Protein AF-A0A850NXQ1-F1 (afdb_monomer_lite)

Foldseek 3Di:
DDDDPDQAFEEEEEQCVDPVNVVCQVCPDPSHDHQYYDHDPDDLLVRLVRGPYYDYPDDPVCCVVNVVSNVVD

Radius of gyration: 13.11 Å; chains: 1; bounding box: 30×14×41 Å

Sequence (73 aa):
MAADTAAPLRIGIAGRDGRMGRAIAAILPEGTVLAGGIGREGDFAGLVEICDVVIDFTHATAIGPHAGAIALS

Structure (mmCIF, N/CA/C/O backbone):
data_AF-A0A850NXQ1-F1
#
_entry.id   AF-A0A850NXQ1-F1
#
loop_
_atom_site.group_PDB
_atom_site.id
_atom_site.type_symbol
_atom_site.label_atom_id
_atom_site.label_alt_id
_atom_site.label_comp_id
_atom_site.label_asym_id
_atom_site.label_entity_id
_atom_site.label_seq_id
_atom_site.pdbx_PDB_ins_code
_atom_site.Cartn_x
_atom_site.Cartn_y
_atom_site.Cartn_z
_atom_site.occupancy
_atom_site.B_iso_or_equiv
_atom_site.auth_seq_id
_atom_site.auth_comp_id
_atom_site.auth_asym_id
_atom_site.auth_atom_id
_atom_site.pdbx_PDB_model_num
ATOM 1 N N . MET A 1 1 ? -15.972 3.787 29.510 1.00 43.53 1 MET A N 1
ATOM 2 C CA . MET A 1 1 ? -15.631 4.379 28.203 1.00 43.53 1 MET A CA 1
ATOM 3 C C . MET A 1 1 ? -15.934 3.306 27.176 1.00 43.53 1 MET A C 1
ATOM 5 O O . MET A 1 1 ? -15.245 2.297 27.180 1.00 43.53 1 MET A O 1
ATOM 9 N N . ALA A 1 2 ? -17.062 3.411 26.472 1.00 46.59 2 ALA A N 1
ATOM 10 C CA . ALA A 1 2 ? -17.431 2.411 25.473 1.00 46.59 2 ALA A CA 1
ATOM 11 C C . ALA A 1 2 ? -16.418 2.509 24.329 1.00 46.59 2 ALA A C 1
ATOM 13 O O . ALA A 1 2 ? -16.210 3.604 23.812 1.00 46.59 2 ALA A O 1
ATOM 14 N N . ALA A 1 3 ? -15.744 1.403 24.013 1.00 56.69 3 ALA A N 1
ATOM 15 C CA . ALA A 1 3 ? -14.930 1.322 22.812 1.00 56.69 3 ALA A CA 1
ATOM 16 C C . ALA A 1 3 ? -15.838 1.628 21.618 1.00 56.69 3 ALA A C 1
ATOM 18 O O . ALA A 1 3 ? -16.946 1.094 21.539 1.00 56.69 3 ALA A O 1
ATOM 19 N N . ASP A 1 4 ? -15.390 2.528 20.750 1.00 59.38 4 ASP A N 1
ATOM 20 C CA . ASP A 1 4 ? -16.058 2.820 19.493 1.00 59.38 4 ASP A CA 1
ATOM 21 C C . ASP A 1 4 ? -16.223 1.504 18.715 1.00 59.38 4 ASP A C 1
ATOM 23 O O . ASP A 1 4 ? -15.249 0.849 18.356 1.00 59.38 4 ASP A O 1
ATOM 27 N N . THR A 1 5 ? -17.469 1.064 18.545 1.00 62.44 5 THR A N 1
ATOM 28 C CA . THR A 1 5 ? -17.873 -0.200 17.904 1.00 62.44 5 THR A CA 1
ATOM 29 C C . THR A 1 5 ? -17.707 -0.192 16.379 1.00 62.44 5 THR A C 1
ATOM 31 O O . THR A 1 5 ? -18.288 -1.032 15.690 1.00 62.44 5 THR A O 1
ATOM 34 N N . ALA A 1 6 ? -16.949 0.754 15.825 1.00 75.31 6 ALA A N 1
ATOM 35 C CA . ALA A 1 6 ? -16.619 0.773 14.411 1.00 75.31 6 ALA A CA 1
ATOM 36 C C . ALA A 1 6 ? -15.733 -0.433 14.052 1.00 75.31 6 ALA A C 1
ATOM 38 O O . ALA A 1 6 ? -14.787 -0.774 14.765 1.00 75.31 6 ALA A O 1
ATOM 39 N N . ALA A 1 7 ? -16.050 -1.099 12.938 1.00 85.94 7 ALA A N 1
ATOM 40 C CA . ALA A 1 7 ? -15.184 -2.139 12.392 1.00 85.94 7 ALA A CA 1
ATOM 41 C C . ALA A 1 7 ? -13.783 -1.556 12.114 1.00 85.94 7 ALA A C 1
ATOM 43 O O . ALA A 1 7 ? -13.689 -0.402 11.686 1.00 85.94 7 ALA A O 1
ATOM 44 N N . PRO A 1 8 ? -12.699 -2.317 12.353 1.00 93.31 8 PRO A N 1
ATOM 45 C CA . PRO A 1 8 ? -11.352 -1.790 12.198 1.00 93.31 8 PRO A CA 1
ATOM 46 C C . PRO A 1 8 ? -11.061 -1.439 10.736 1.00 93.31 8 PRO A C 1
ATOM 48 O O . PRO A 1 8 ? -11.440 -2.178 9.825 1.00 93.31 8 PRO A O 1
ATOM 51 N N . LEU A 1 9 ? -10.333 -0.344 10.518 1.00 96.81 9 LEU A N 1
ATOM 52 C CA . LEU A 1 9 ? -9.928 0.104 9.186 1.00 96.81 9 LEU A CA 1
ATOM 53 C C . LEU A 1 9 ? -8.954 -0.904 8.555 1.00 96.81 9 LEU A C 1
ATOM 55 O O . LEU A 1 9 ? -7.927 -1.249 9.150 1.00 96.81 9 LEU A O 1
ATOM 59 N N . ARG A 1 10 ? -9.252 -1.366 7.341 1.00 97.88 10 ARG A N 1
ATOM 60 C CA . ARG A 1 10 ? -8.472 -2.371 6.607 1.00 97.88 10 ARG A CA 1
ATOM 61 C C . ARG A 1 10 ? -7.340 -1.709 5.831 1.00 97.88 10 ARG A C 1
ATOM 63 O O . ARG A 1 10 ? -7.570 -1.045 4.824 1.00 97.88 10 ARG A O 1
ATOM 70 N N . ILE A 1 11 ? -6.110 -1.929 6.280 1.00 98.31 11 ILE A N 1
ATOM 71 C CA . ILE A 1 11 ? -4.900 -1.382 5.666 1.00 98.31 11 ILE A CA 1
ATOM 72 C C . ILE A 1 11 ? -4.256 -2.414 4.739 1.00 98.31 11 ILE A C 1
ATOM 74 O O . ILE A 1 11 ? -3.951 -3.537 5.154 1.00 98.31 11 ILE A O 1
ATOM 78 N N . GLY A 1 12 ? -3.999 -2.006 3.500 1.00 98.12 12 GLY A N 1
ATOM 79 C CA . GLY A 1 12 ? -3.143 -2.700 2.542 1.00 98.12 12 GLY A CA 1
ATOM 80 C C . GLY A 1 12 ? -1.754 -2.068 2.479 1.00 98.12 12 GLY A C 1
ATOM 81 O O . GLY A 1 12 ? -1.608 -0.863 2.676 1.00 98.12 12 GLY A O 1
ATOM 82 N N . ILE A 1 13 ? -0.716 -2.859 2.193 1.00 98.56 13 ILE A N 1
ATOM 83 C CA . ILE A 1 13 ? 0.654 -2.342 2.008 1.00 98.56 13 ILE A CA 1
ATOM 84 C C . ILE A 1 13 ? 1.225 -2.796 0.663 1.00 98.56 13 ILE A C 1
ATOM 86 O O . ILE A 1 13 ? 1.516 -3.980 0.481 1.00 98.56 13 ILE A O 1
ATOM 90 N N . ALA A 1 14 ? 1.476 -1.855 -0.246 1.00 98.25 14 ALA A N 1
ATOM 91 C CA . ALA A 1 14 ? 2.281 -2.100 -1.440 1.00 98.25 14 ALA A CA 1
ATOM 92 C C . ALA A 1 14 ? 3.769 -1.885 -1.124 1.00 98.25 14 ALA A C 1
ATOM 94 O O . ALA A 1 14 ? 4.157 -0.908 -0.481 1.00 98.25 14 ALA A O 1
ATOM 95 N N . GLY A 1 15 ? 4.615 -2.835 -1.531 1.00 97.94 15 GLY A N 1
ATOM 96 C CA . GLY A 1 15 ? 6.012 -2.894 -1.086 1.00 97.94 15 GLY A CA 1
ATOM 97 C C . GLY A 1 15 ? 6.180 -3.579 0.274 1.00 97.94 15 GLY A C 1
ATOM 98 O O . GLY A 1 15 ? 7.145 -3.308 0.994 1.00 97.94 15 GLY A O 1
ATOM 99 N N . ARG A 1 16 ? 5.258 -4.487 0.625 1.00 97.62 16 ARG A N 1
ATOM 100 C CA . ARG A 1 16 ? 5.190 -5.196 1.913 1.00 97.62 16 ARG A CA 1
ATOM 101 C C . ARG A 1 16 ? 6.502 -5.871 2.306 1.00 97.62 16 ARG A C 1
ATOM 103 O O . ARG A 1 16 ? 6.901 -5.802 3.466 1.00 97.62 16 ARG A O 1
ATOM 1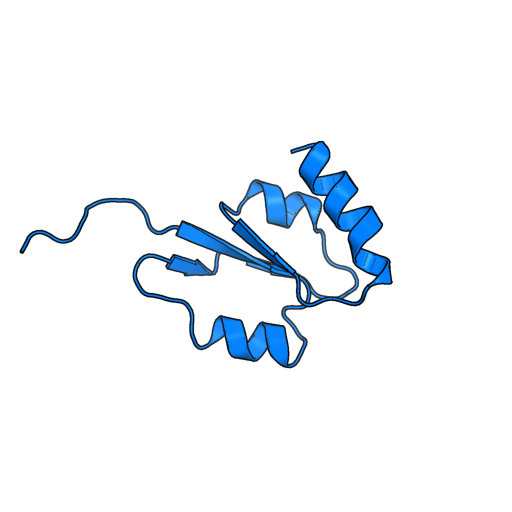10 N N . ASP A 1 17 ? 7.177 -6.498 1.349 1.00 96.31 17 ASP A N 1
ATOM 111 C CA . ASP A 1 17 ? 8.409 -7.250 1.607 1.00 96.31 17 ASP A CA 1
ATOM 112 C C . ASP A 1 17 ? 9.641 -6.358 1.783 1.00 96.31 17 ASP A C 1
ATOM 114 O O . ASP A 1 17 ? 10.695 -6.828 2.217 1.00 96.31 17 ASP A O 1
ATOM 118 N N . GLY A 1 18 ? 9.519 -5.069 1.463 1.00 97.00 18 GLY A N 1
ATOM 119 C CA . GLY A 1 18 ? 10.565 -4.079 1.657 1.00 97.00 18 GLY A CA 1
ATOM 120 C C . GLY A 1 18 ? 10.748 -3.691 3.124 1.00 97.00 18 GLY A C 1
ATOM 121 O O . GLY A 1 18 ? 9.910 -3.946 3.987 1.00 97.00 18 GLY A O 1
ATOM 122 N N . ARG A 1 19 ? 11.860 -3.004 3.409 1.00 97.81 19 ARG A N 1
ATOM 123 C CA . ARG A 1 19 ? 12.187 -2.517 4.763 1.00 97.81 19 ARG A CA 1
ATOM 124 C C . ARG A 1 19 ? 11.063 -1.663 5.358 1.00 97.81 19 ARG A C 1
ATOM 126 O O . ARG A 1 19 ? 10.651 -1.912 6.485 1.00 97.81 19 ARG A O 1
ATOM 133 N N . MET A 1 20 ? 10.552 -0.702 4.585 1.00 97.69 20 MET A N 1
ATOM 134 C CA . MET A 1 20 ? 9.490 0.197 5.045 1.00 97.69 20 MET A CA 1
ATOM 135 C C . MET A 1 20 ? 8.157 -0.533 5.215 1.00 97.69 20 MET A C 1
ATOM 137 O O . MET A 1 20 ? 7.524 -0.380 6.253 1.00 97.69 20 MET A O 1
ATOM 141 N N . GLY A 1 21 ? 7.776 -1.395 4.265 1.00 97.56 21 GLY A N 1
ATOM 142 C CA . GLY A 1 21 ? 6.548 -2.187 4.366 1.00 97.56 21 GLY A CA 1
ATOM 143 C C . GLY A 1 21 ? 6.506 -3.075 5.615 1.00 97.56 21 GLY A C 1
ATOM 144 O O . GLY A 1 21 ? 5.490 -3.114 6.306 1.00 97.56 21 GLY A O 1
ATOM 145 N N . ARG A 1 22 ? 7.628 -3.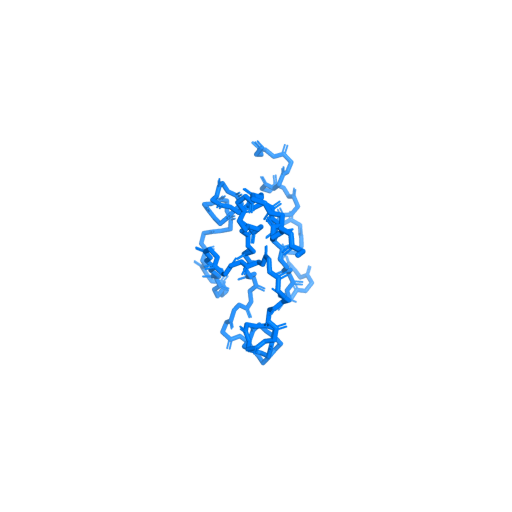720 5.967 1.00 98.00 22 ARG A N 1
ATOM 146 C CA . ARG A 1 22 ? 7.765 -4.508 7.208 1.00 98.00 22 ARG A CA 1
ATOM 147 C C . ARG A 1 22 ? 7.734 -3.649 8.469 1.00 98.00 22 ARG A C 1
ATOM 149 O O . ARG A 1 22 ? 7.151 -4.071 9.461 1.00 98.00 22 ARG A O 1
ATOM 156 N N . ALA A 1 23 ? 8.357 -2.471 8.443 1.00 98.25 23 ALA A N 1
ATOM 157 C CA . ALA A 1 23 ? 8.336 -1.560 9.584 1.00 98.25 23 ALA A CA 1
ATOM 158 C C . ALA A 1 23 ? 6.908 -1.082 9.872 1.00 98.25 23 ALA A C 1
ATOM 160 O O . ALA A 1 23 ? 6.445 -1.211 10.998 1.00 98.25 23 ALA A O 1
ATOM 161 N N . ILE A 1 24 ? 6.189 -0.627 8.843 1.00 97.50 24 ILE A N 1
ATOM 162 C CA . ILE A 1 24 ? 4.803 -0.143 8.946 1.00 97.50 24 ILE A CA 1
ATOM 163 C C . ILE A 1 24 ? 3.874 -1.247 9.459 1.00 97.50 24 ILE A C 1
ATOM 165 O O . ILE A 1 24 ? 3.068 -1.014 10.353 1.00 97.50 24 ILE A O 1
ATOM 169 N N . ALA A 1 25 ? 4.043 -2.471 8.956 1.00 97.38 25 ALA A N 1
ATOM 170 C CA . ALA A 1 25 ? 3.302 -3.639 9.417 1.00 97.38 25 ALA A CA 1
ATOM 171 C C . ALA A 1 25 ? 3.380 -3.888 10.926 1.00 97.38 25 ALA A C 1
ATOM 173 O O . ALA A 1 25 ? 2.428 -4.393 11.515 1.00 97.38 25 ALA A O 1
ATOM 174 N N . ALA A 1 26 ? 4.538 -3.601 11.520 1.00 97.50 26 ALA A N 1
ATOM 175 C CA . ALA A 1 26 ? 4.810 -3.858 12.925 1.00 97.50 26 ALA A CA 1
ATOM 176 C C . ALA A 1 26 ? 4.242 -2.770 13.850 1.00 97.50 26 ALA A C 1
ATOM 178 O O . ALA A 1 26 ? 4.204 -2.978 15.059 1.00 97.50 26 ALA A O 1
ATOM 179 N N . ILE A 1 27 ? 3.821 -1.624 13.300 1.00 96.81 27 ILE A N 1
ATOM 180 C CA . ILE A 1 27 ? 3.388 -0.443 14.062 1.00 96.81 27 ILE A CA 1
ATOM 181 C C . ILE A 1 27 ? 1.999 0.059 13.648 1.00 96.81 27 ILE A C 1
ATOM 183 O O . ILE A 1 27 ? 1.720 1.254 13.751 1.00 96.81 27 ILE A O 1
ATOM 187 N N . LEU A 1 28 ? 1.135 -0.826 13.144 1.00 95.38 28 LEU A N 1
ATOM 188 C CA . LEU A 1 28 ? -0.222 -0.435 12.769 1.00 95.38 28 LEU A CA 1
ATOM 189 C C . LEU A 1 28 ? -0.958 0.193 13.968 1.00 95.38 28 LEU A C 1
ATOM 191 O O . LEU A 1 28 ? -0.883 -0.348 15.075 1.00 95.38 28 LEU A O 1
ATOM 195 N N . PRO A 1 29 ? -1.641 1.335 13.771 1.00 93.56 29 PRO A N 1
ATOM 196 C CA . PRO A 1 29 ? -2.316 2.029 14.856 1.00 93.56 29 PRO A CA 1
ATOM 197 C C . PRO A 1 29 ? -3.521 1.229 15.365 1.00 93.56 29 PRO A C 1
ATOM 199 O O . PRO A 1 29 ? -4.085 0.388 14.658 1.00 93.56 29 PRO A O 1
ATOM 202 N N . GLU A 1 30 ? -3.933 1.517 16.599 1.00 94.62 30 GLU A N 1
ATOM 203 C CA . GLU A 1 30 ? -5.155 0.961 17.179 1.00 94.62 30 GLU A CA 1
ATOM 204 C C . GLU A 1 30 ? -6.375 1.280 16.296 1.00 94.62 30 GLU A C 1
ATOM 206 O O . GLU A 1 30 ? -6.440 2.329 15.655 1.00 94.62 30 GLU A O 1
ATOM 211 N N . GLY A 1 31 ? -7.330 0.349 16.228 1.00 94.62 31 GLY A N 1
ATOM 212 C CA . GLY A 1 31 ? -8.500 0.480 15.356 1.00 94.62 31 GLY A CA 1
ATOM 213 C C . GLY A 1 31 ? -8.228 0.166 13.880 1.00 94.62 31 GLY A C 1
ATOM 214 O O . GLY A 1 31 ? -9.106 0.374 13.047 1.00 94.62 31 GLY A O 1
ATOM 215 N N . THR A 1 32 ? -7.047 -0.359 13.539 1.00 96.38 32 THR A N 1
ATOM 216 C CA . THR A 1 32 ? -6.723 -0.818 12.180 1.00 96.38 32 THR A CA 1
ATOM 217 C C . THR A 1 32 ? -6.333 -2.291 12.153 1.00 96.38 32 THR A C 1
ATOM 219 O O . THR A 1 32 ? -5.896 -2.860 13.154 1.00 96.38 32 THR A O 1
ATOM 222 N N . VAL A 1 33 ? -6.491 -2.920 10.992 1.00 97.06 33 VAL A N 1
ATOM 223 C CA . VAL A 1 33 ? -6.055 -4.294 10.727 1.00 97.06 33 VAL A CA 1
ATOM 224 C C . VAL A 1 33 ? -5.310 -4.354 9.405 1.00 97.06 33 VAL A C 1
ATOM 226 O O . VAL A 1 33 ? -5.666 -3.681 8.441 1.00 97.06 33 VAL A O 1
ATOM 229 N N . LEU A 1 34 ? -4.281 -5.196 9.337 1.00 97.81 34 LEU A N 1
ATOM 230 C CA . LEU A 1 34 ? -3.634 -5.510 8.071 1.00 97.81 34 LEU A CA 1
ATOM 231 C C . LEU A 1 34 ? -4.538 -6.450 7.266 1.00 97.81 34 LEU A C 1
ATOM 233 O O . LEU A 1 34 ? -4.659 -7.623 7.614 1.00 97.81 34 LEU A O 1
ATOM 237 N N . ALA A 1 35 ? -5.131 -5.955 6.185 1.00 97.75 35 ALA A N 1
ATOM 238 C CA . ALA A 1 35 ? -5.982 -6.757 5.306 1.00 97.75 35 ALA A CA 1
ATOM 239 C C . ALA A 1 35 ? -5.191 -7.470 4.200 1.00 97.75 35 ALA A C 1
ATOM 241 O O . ALA A 1 35 ? -5.616 -8.514 3.713 1.00 97.75 35 ALA A O 1
ATOM 242 N N . GLY A 1 36 ? -4.015 -6.952 3.838 1.00 97.62 36 GLY A N 1
ATOM 243 C CA . GLY A 1 36 ? -3.159 -7.580 2.839 1.00 97.62 36 GLY A CA 1
ATOM 244 C C . GLY A 1 36 ? -1.883 -6.798 2.559 1.00 97.62 36 GLY A C 1
ATOM 245 O O . GLY A 1 36 ? -1.617 -5.736 3.128 1.00 97.62 36 GLY A O 1
ATOM 246 N N . GLY A 1 37 ? -1.065 -7.328 1.659 1.00 97.81 37 GLY A N 1
ATOM 247 C CA . GLY A 1 37 ? 0.086 -6.606 1.144 1.00 97.81 37 GLY A CA 1
ATOM 248 C C . GLY A 1 37 ? 0.730 -7.322 -0.028 1.00 97.81 37 GLY A C 1
ATOM 249 O O . GLY A 1 37 ? 0.640 -8.543 -0.141 1.00 97.81 37 GLY A O 1
ATOM 250 N N . ILE A 1 38 ? 1.389 -6.547 -0.883 1.00 98.19 38 ILE A N 1
ATOM 251 C CA . ILE A 1 38 ? 2.019 -7.048 -2.102 1.00 98.19 38 ILE A CA 1
ATOM 252 C C . ILE A 1 38 ? 3.505 -6.696 -2.172 1.00 98.19 38 ILE A C 1
ATOM 254 O O . ILE A 1 38 ? 3.955 -5.660 -1.669 1.00 98.19 38 ILE A O 1
ATOM 258 N N . GLY A 1 39 ? 4.262 -7.574 -2.827 1.00 95.81 39 GLY A N 1
ATOM 259 C CA . GLY A 1 39 ? 5.619 -7.318 -3.300 1.00 95.81 39 GLY A CA 1
ATOM 260 C C . GLY A 1 39 ? 5.628 -6.699 -4.704 1.00 95.81 39 GLY A C 1
ATOM 261 O O . GLY A 1 39 ? 4.638 -6.128 -5.147 1.00 95.81 39 GLY A O 1
ATOM 262 N N . ARG A 1 40 ? 6.755 -6.820 -5.417 1.00 90.75 40 ARG A N 1
ATOM 263 C CA . ARG A 1 40 ? 6.963 -6.194 -6.739 1.00 90.75 40 ARG A CA 1
A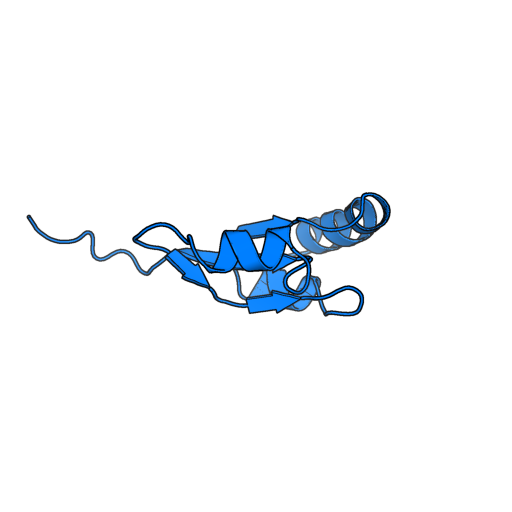TOM 264 C C . ARG A 1 40 ? 5.986 -6.674 -7.822 1.00 90.75 40 ARG A C 1
ATOM 266 O O . ARG A 1 40 ? 5.558 -5.864 -8.627 1.00 90.75 40 ARG A O 1
ATOM 273 N N . GLU A 1 41 ? 5.666 -7.964 -7.826 1.00 89.62 41 GLU A N 1
ATOM 274 C CA . GLU A 1 41 ? 4.858 -8.620 -8.870 1.00 89.62 41 GLU A CA 1
ATOM 275 C C . GLU A 1 41 ? 3.442 -8.970 -8.377 1.00 89.62 41 GLU A C 1
ATOM 277 O O . GLU A 1 41 ? 2.802 -9.876 -8.904 1.00 89.62 41 GLU A O 1
ATOM 282 N N . GLY A 1 42 ? 2.983 -8.346 -7.289 1.00 93.56 42 GLY A N 1
ATOM 283 C CA . GLY A 1 42 ? 1.680 -8.670 -6.710 1.00 93.56 42 GLY A CA 1
ATOM 284 C C . GLY A 1 42 ? 0.522 -7.931 -7.376 1.00 93.56 42 GLY A C 1
ATOM 285 O O . GLY A 1 42 ? 0.705 -6.918 -8.047 1.00 93.56 42 GLY A O 1
ATOM 286 N N . ASP A 1 43 ? -0.686 -8.439 -7.146 1.00 96.38 43 ASP A N 1
ATOM 287 C CA . ASP A 1 43 ? -1.923 -7.857 -7.658 1.00 96.38 43 ASP A CA 1
ATOM 288 C C . ASP A 1 43 ? -2.342 -6.633 -6.829 1.00 96.38 43 ASP A C 1
ATOM 290 O O . ASP A 1 43 ? -2.906 -6.750 -5.739 1.00 96.38 43 ASP A O 1
ATOM 294 N N . PHE A 1 44 ? -2.026 -5.441 -7.338 1.00 97.19 44 PHE A N 1
ATOM 295 C CA . PHE A 1 44 ? -2.395 -4.187 -6.685 1.00 97.19 44 PHE A CA 1
ATOM 296 C C . PHE A 1 44 ? -3.897 -3.894 -6.777 1.00 97.19 44 PHE A C 1
ATOM 298 O O . PHE A 1 44 ? -4.450 -3.340 -5.831 1.00 97.19 44 PHE A O 1
ATOM 305 N N . ALA A 1 45 ? -4.570 -4.288 -7.862 1.00 96.75 45 ALA A N 1
ATOM 306 C CA . ALA A 1 45 ? -6.008 -4.059 -8.006 1.00 96.75 45 ALA A CA 1
ATOM 307 C C . ALA A 1 45 ? -6.788 -4.884 -6.975 1.00 96.75 45 ALA A C 1
ATOM 309 O O . ALA A 1 45 ? -7.577 -4.325 -6.215 1.00 96.75 45 ALA A O 1
ATOM 310 N N . GLY A 1 46 ? -6.466 -6.174 -6.845 1.00 97.31 46 GLY A N 1
ATOM 311 C CA . GLY A 1 46 ? -7.046 -7.025 -5.805 1.00 97.31 46 GLY A CA 1
ATOM 312 C C . GLY A 1 46 ? -6.745 -6.533 -4.384 1.00 97.31 46 GLY A C 1
ATOM 313 O O . GLY A 1 46 ? -7.579 -6.675 -3.492 1.00 97.31 46 GLY A O 1
ATOM 314 N N . LEU A 1 47 ? -5.584 -5.901 -4.154 1.00 97.69 47 LEU A N 1
ATOM 315 C CA . LEU A 1 47 ? -5.285 -5.271 -2.863 1.00 97.69 47 LEU A CA 1
ATOM 316 C C . LEU A 1 47 ? -6.205 -4.071 -2.581 1.00 97.69 47 LEU A C 1
ATOM 318 O O . LEU A 1 47 ? -6.658 -3.920 -1.449 1.00 97.69 47 LEU A O 1
ATOM 322 N N . VAL A 1 48 ? -6.482 -3.230 -3.582 1.00 97.19 48 VAL A N 1
ATOM 323 C CA . VAL A 1 48 ? -7.390 -2.078 -3.440 1.00 97.19 48 VAL A CA 1
ATOM 324 C C . VAL A 1 48 ? -8.816 -2.537 -3.129 1.00 97.19 48 VAL A C 1
ATOM 326 O O . VAL A 1 48 ? -9.437 -1.978 -2.232 1.00 97.19 48 VAL A O 1
ATOM 329 N N . GLU A 1 49 ? -9.310 -3.593 -3.779 1.00 96.75 49 GLU A N 1
ATOM 330 C CA . GLU A 1 49 ? -10.680 -4.096 -3.572 1.00 96.75 49 GLU A CA 1
ATOM 331 C C . GLU A 1 49 ? -10.973 -4.528 -2.124 1.00 96.75 49 GLU A C 1
ATOM 333 O O . GLU A 1 49 ? -12.100 -4.401 -1.638 1.00 96.75 49 GLU A O 1
ATOM 338 N N . ILE A 1 50 ? -9.970 -5.050 -1.412 1.00 96.44 50 ILE A N 1
ATOM 339 C CA . ILE A 1 50 ? -10.154 -5.605 -0.061 1.00 96.44 50 ILE A CA 1
ATOM 340 C C . ILE A 1 50 ? -9.792 -4.625 1.063 1.00 96.44 50 ILE A C 1
ATOM 342 O O . ILE A 1 50 ? -10.057 -4.918 2.237 1.00 96.44 50 ILE A O 1
ATOM 346 N N . CYS A 1 51 ? -9.192 -3.480 0.738 1.00 97.06 51 CYS A N 1
ATOM 347 C CA . CYS A 1 51 ? -8.678 -2.510 1.701 1.00 97.06 51 CYS A CA 1
ATOM 348 C C . CYS A 1 51 ? -9.496 -1.216 1.710 1.00 97.06 51 CYS A C 1
ATOM 350 O O . CYS A 1 51 ? -10.028 -0.788 0.696 1.00 97.06 51 CYS A O 1
ATOM 352 N N . ASP A 1 52 ? -9.554 -0.560 2.867 1.00 96.38 52 ASP A N 1
ATOM 353 C CA . ASP A 1 52 ? -10.089 0.801 2.976 1.00 96.38 52 ASP A CA 1
ATOM 354 C C . ASP A 1 52 ? -9.020 1.840 2.594 1.00 96.38 52 ASP A C 1
ATOM 356 O O . ASP A 1 52 ? -9.326 2.898 2.050 1.00 96.38 52 ASP A O 1
ATOM 360 N N . VAL A 1 53 ? -7.748 1.544 2.891 1.00 95.75 53 VAL A N 1
ATO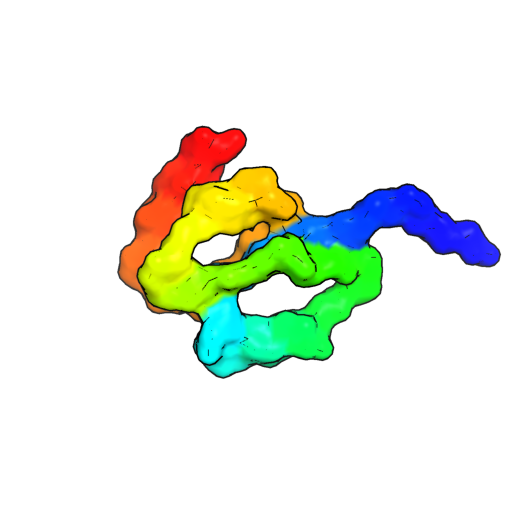M 361 C CA . VAL A 1 53 ? -6.593 2.397 2.577 1.00 95.75 53 VAL A CA 1
ATOM 362 C C . VAL A 1 53 ? -5.411 1.526 2.160 1.00 95.75 53 VAL A C 1
ATOM 364 O O . VAL A 1 53 ? -5.130 0.510 2.798 1.00 95.75 53 VAL A O 1
ATOM 367 N N . VAL A 1 54 ? -4.667 1.953 1.136 1.00 97.19 54 VAL A N 1
ATOM 368 C CA . VAL A 1 54 ? -3.388 1.344 0.742 1.00 97.19 54 VAL A CA 1
ATOM 369 C C . VAL A 1 54 ? -2.238 2.299 1.048 1.00 97.19 54 VAL A C 1
ATOM 371 O O . VAL A 1 54 ? -2.248 3.460 0.644 1.00 97.19 54 VAL A O 1
ATOM 374 N N . ILE A 1 55 ? -1.224 1.796 1.749 1.00 97.12 55 ILE A N 1
ATOM 375 C CA . ILE A 1 55 ? 0.038 2.496 1.984 1.00 97.12 55 ILE A CA 1
ATOM 376 C C . ILE A 1 55 ? 1.055 2.011 0.947 1.00 97.12 55 ILE A C 1
ATOM 378 O O . ILE A 1 55 ? 1.418 0.833 0.927 1.00 97.12 55 ILE A O 1
ATOM 382 N N . ASP A 1 56 ? 1.531 2.920 0.099 1.00 96.94 56 ASP A N 1
ATOM 383 C CA . ASP A 1 56 ? 2.445 2.605 -1.000 1.00 96.94 56 ASP A CA 1
ATOM 384 C C . ASP A 1 56 ? 3.885 3.039 -0.685 1.00 96.94 56 ASP A C 1
ATOM 386 O O . ASP A 1 56 ? 4.233 4.218 -0.747 1.00 96.94 56 ASP A O 1
ATOM 390 N N . PHE A 1 57 ? 4.731 2.065 -0.340 1.00 96.94 57 PHE A N 1
ATOM 391 C CA . PHE A 1 57 ? 6.182 2.237 -0.219 1.00 96.94 57 PHE A CA 1
ATOM 392 C C . PHE A 1 57 ? 6.905 1.394 -1.271 1.00 96.94 57 PHE A C 1
ATOM 394 O O . PHE A 1 57 ? 7.741 0.536 -0.962 1.00 96.94 57 PHE A O 1
ATOM 401 N N . THR A 1 58 ? 6.574 1.639 -2.534 1.00 96.56 58 THR A N 1
ATOM 402 C CA . THR A 1 58 ? 7.238 1.022 -3.682 1.00 96.56 58 THR A CA 1
ATOM 403 C C . THR A 1 58 ? 8.210 1.979 -4.380 1.00 96.56 58 THR A C 1
ATOM 405 O O . THR A 1 58 ? 8.631 3.002 -3.840 1.00 96.56 58 THR A O 1
ATOM 408 N N . HIS A 1 59 ? 8.673 1.588 -5.565 1.00 96.38 59 HIS A N 1
ATOM 409 C CA . HIS A 1 59 ? 9.533 2.416 -6.397 1.00 96.38 59 HIS A CA 1
ATOM 410 C C . HIS A 1 59 ? 8.690 3.419 -7.192 1.00 96.38 59 HIS A C 1
ATOM 412 O O . HIS A 1 59 ? 7.587 3.091 -7.615 1.00 96.38 59 HIS A O 1
ATOM 418 N N . ALA A 1 60 ? 9.236 4.601 -7.491 1.00 96.19 60 ALA A N 1
ATOM 419 C CA . ALA A 1 60 ? 8.519 5.659 -8.211 1.00 96.19 60 ALA A CA 1
ATOM 420 C C . ALA A 1 60 ? 7.904 5.201 -9.550 1.00 96.19 60 ALA A C 1
ATOM 422 O O . ALA A 1 60 ? 6.873 5.713 -9.964 1.00 96.19 60 ALA A O 1
ATOM 423 N N . THR A 1 61 ? 8.494 4.206 -10.217 1.00 95.50 61 THR A N 1
ATOM 424 C CA . THR A 1 61 ? 7.952 3.646 -11.469 1.00 95.50 61 THR A CA 1
ATOM 425 C C . THR A 1 61 ? 6.622 2.914 -11.295 1.00 95.50 61 THR A C 1
ATOM 427 O O . THR A 1 61 ? 5.911 2.736 -12.276 1.00 95.50 61 THR A O 1
ATOM 430 N N . ALA A 1 62 ? 6.285 2.474 -10.082 1.00 95.62 62 ALA A N 1
ATOM 431 C CA . ALA A 1 62 ? 5.039 1.768 -9.797 1.00 95.62 62 ALA A CA 1
ATOM 432 C C . ALA A 1 62 ? 3.849 2.723 -9.580 1.00 95.62 62 ALA A C 1
ATOM 434 O O . ALA A 1 62 ? 2.703 2.298 -9.704 1.00 95.62 62 ALA A O 1
ATOM 435 N N . ILE A 1 63 ? 4.096 4.022 -9.350 1.00 94.19 63 ILE A N 1
AT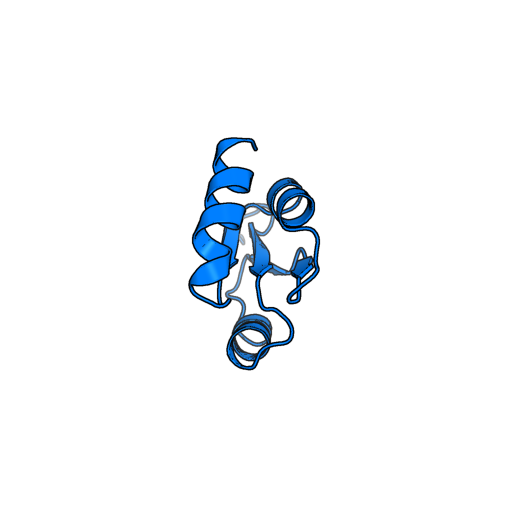OM 436 C CA . ILE A 1 63 ? 3.032 4.981 -9.013 1.00 94.19 63 ILE A CA 1
ATOM 437 C C . ILE A 1 63 ? 2.005 5.156 -10.137 1.00 94.19 63 ILE A C 1
ATOM 439 O O . ILE A 1 63 ? 0.819 5.292 -9.863 1.00 94.19 63 ILE A O 1
ATOM 443 N N . GLY A 1 64 ? 2.441 5.125 -11.402 1.00 95.81 64 GLY A N 1
ATOM 444 C CA . GLY A 1 64 ? 1.553 5.258 -12.559 1.00 95.81 64 GLY A CA 1
ATOM 445 C C . GLY A 1 64 ? 0.559 4.096 -12.656 1.00 95.81 64 GLY A C 1
ATOM 446 O O . GLY A 1 64 ? -0.647 4.339 -12.628 1.00 95.81 64 GLY A O 1
ATOM 447 N N . PRO A 1 65 ? 1.040 2.840 -12.716 1.00 95.00 65 PRO A N 1
ATOM 448 C CA . PRO A 1 65 ? 0.180 1.659 -12.660 1.00 95.00 65 PRO A CA 1
ATOM 449 C C . PRO A 1 65 ? -0.743 1.622 -11.432 1.00 95.00 65 PRO A C 1
ATOM 451 O O . PRO A 1 65 ? -1.935 1.362 -11.581 1.00 95.00 65 PRO A O 1
ATOM 454 N N . HIS A 1 66 ? -0.231 1.931 -10.235 1.00 95.69 66 HIS A N 1
ATOM 455 C CA . HIS A 1 66 ? -1.028 1.922 -9.002 1.00 95.69 66 HIS A CA 1
ATOM 456 C C . HIS A 1 66 ? -2.133 2.986 -9.001 1.00 95.69 66 HIS A C 1
ATOM 458 O O . HIS A 1 66 ? -3.281 2.683 -8.683 1.00 95.69 66 HIS A O 1
ATOM 464 N N . ALA A 1 67 ? -1.820 4.221 -9.406 1.00 94.25 67 ALA A N 1
ATOM 465 C CA . ALA A 1 67 ? -2.816 5.284 -9.528 1.00 94.25 67 ALA A CA 1
ATOM 466 C C . ALA A 1 67 ? -3.893 4.934 -10.565 1.00 94.25 67 ALA A C 1
ATOM 468 O O . ALA A 1 67 ? -5.071 5.210 -10.345 1.00 94.25 67 ALA A O 1
ATOM 469 N N . GLY A 1 68 ? -3.500 4.285 -11.668 1.00 94.75 68 GLY A N 1
ATOM 470 C CA . GLY A 1 68 ? -4.434 3.774 -12.669 1.00 94.75 68 GLY A CA 1
ATOM 471 C C . GLY A 1 68 ? -5.402 2.733 -12.102 1.00 94.75 68 GLY A C 1
ATOM 472 O O . GLY A 1 68 ? -6.590 2.803 -12.393 1.00 94.75 68 GLY A O 1
ATOM 473 N N . ALA A 1 69 ? -4.921 1.814 -11.262 1.00 92.88 69 ALA A N 1
ATOM 474 C CA . ALA A 1 69 ? -5.769 0.816 -10.610 1.00 92.88 69 ALA A CA 1
ATOM 475 C C .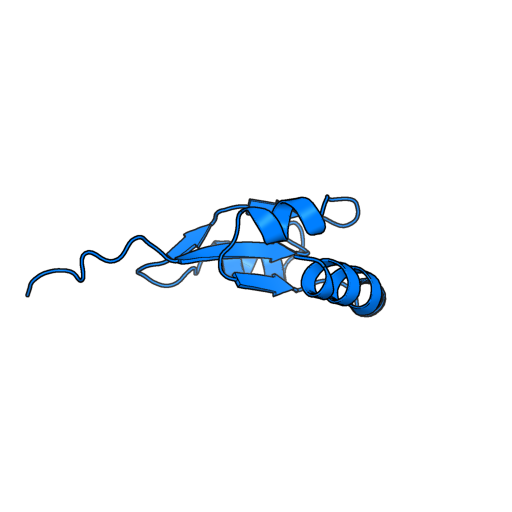 ALA A 1 69 ? -6.767 1.444 -9.617 1.00 92.88 69 ALA A C 1
ATOM 477 O O . ALA A 1 69 ? -7.933 1.068 -9.628 1.00 92.88 69 ALA A O 1
ATOM 478 N N . ILE A 1 70 ? -6.346 2.439 -8.824 1.00 93.38 70 ILE A N 1
ATOM 479 C CA . ILE A 1 70 ? -7.231 3.156 -7.879 1.00 93.38 70 ILE A CA 1
ATOM 480 C C . ILE A 1 70 ? -8.323 3.938 -8.614 1.00 93.38 70 ILE A C 1
ATOM 482 O O . ILE A 1 70 ? -9.452 4.019 -8.152 1.00 93.38 70 ILE A O 1
ATOM 486 N N . ALA A 1 71 ? -8.013 4.530 -9.768 1.00 90.44 71 ALA A N 1
ATOM 487 C CA . ALA A 1 71 ? -9.008 5.282 -10.531 1.00 90.44 71 ALA A CA 1
ATOM 488 C C . ALA A 1 71 ? -10.136 4.401 -11.111 1.00 90.44 71 ALA A C 1
ATOM 490 O O . ALA A 1 71 ? -11.136 4.941 -11.584 1.00 90.44 71 ALA A O 1
ATOM 491 N N . LEU A 1 72 ? -9.960 3.075 -11.118 1.00 83.69 72 LEU A N 1
ATOM 492 C CA . LEU A 1 72 ? -10.897 2.099 -11.677 1.00 83.69 72 LEU A CA 1
ATOM 493 C C . LEU A 1 72 ? -11.664 1.297 -10.611 1.00 83.69 72 LEU A C 1
ATOM 495 O O . LEU A 1 72 ? -12.554 0.534 -10.987 1.00 83.69 72 LEU A O 1
ATOM 499 N N . SER A 1 73 ? -11.317 1.449 -9.329 1.00 78.31 73 SER A N 1
ATOM 500 C CA . SER A 1 73 ? -11.962 0.794 -8.180 1.00 78.31 73 SER A CA 1
ATOM 501 C C . SER A 1 73 ? -13.073 1.649 -7.584 1.00 78.31 73 SER A C 1
ATOM 503 O O . SER A 1 73 ? -14.142 1.088 -7.264 1.00 78.31 73 SER A O 1
#

pLDDT: mean 92.48, std 11.43, range [43.53, 98.56]

Secondary structure (DSSP, 8-state):
-----PPPEEEEEETTTSHHHHHHHHTPPTTEEEEEEE-TTS-HHHHHHH-SEEEE-S-GGGHHHHHHHHTT-

InterPro domains:
  IPR000846 Dihydrodipicolinate reductase, N-terminal [PF01113] (10-68)
  IPR036291 NAD(P)-binding domain superfamily [SSF51735] (8-67)

Organism: NCBI:txid1181271